Protein AF-0000000072408373 (afdb_homodimer)

Secondary structure (DSSP, 8-state):
-HHHHHHTT---HHHH-----HHHHHHHHHHHHHHHHHHHHS-HHHHHHHHHHHHHHHHHHHHHHHHHHHHHHHHHHHHHHHHHTSTTT-/-HHHHHHTT---HHHH-----HHHHHHHHHHHHHHHHHHHHS-HHHHHHHHHHHHHHHHHHHHHHHHHHHHHHHHHHHHHHHHHTSTTT-

Foldseek 3Di:
DVVVCVVVVVDDCLPPPDDPDPVRVVVVVVVVVVLVVCVPVPDPVVNVVVVVVVVVVVVVVSVVVVVVVVVVVVVVVVVVVVLCPDPVSD/DVVVCVVVVVDDCLPPPDDPDPVRVVVVVVVVVVLVVCVPVPDPVVNVVVVVVVVVVVVVVSVVVVVVVVVVVVVVVVVVVVLCPDPVSD

Organism: NCBI:txid2714355

Radius of gyration: 20.75 Å; Cα contacts (8 Å, |Δi|>4): 161; chains: 2; bounding box: 38×63×39 Å

Structure (mmCIF, N/CA/C/O backbone):
data_AF-0000000072408373-model_v1
#
loop_
_entity.id
_entity.type
_entity.pdbx_description
1 polymer 'Uncharacterized protein'
#
loop_
_atom_site.group_PDB
_atom_site.id
_atom_site.type_symbol
_atom_site.label_atom_id
_atom_site.label_alt_id
_atom_site.label_comp_id
_atom_site.label_asym_id
_atom_site.label_entity_id
_atom_site.label_seq_id
_atom_site.pdbx_PDB_ins_code
_atom_site.Cartn_x
_atom_site.Cartn_y
_atom_site.Cartn_z
_atom_site.occupancy
_atom_site.B_iso_or_equiv
_atom_site.auth_seq_id
_atom_site.auth_comp_id
_atom_site.auth_asym_id
_atom_site.auth_atom_id
_atom_site.pdbx_PDB_model_num
ATOM 1 N N . MET A 1 1 ? 13.898 18.828 13.883 1 89.56 1 MET A N 1
ATOM 2 C CA . MET A 1 1 ? 12.773 19.438 13.172 1 89.56 1 MET A CA 1
ATOM 3 C C . MET A 1 1 ? 12.43 18.641 11.914 1 89.56 1 MET A C 1
ATOM 5 O O . MET A 1 1 ? 13.32 18.078 11.273 1 89.56 1 MET A O 1
ATOM 9 N N . ILE A 1 2 ? 11.234 18.484 11.625 1 92.69 2 ILE A N 1
ATOM 10 C CA . ILE A 1 2 ? 10.781 17.688 10.492 1 92.69 2 ILE A CA 1
ATOM 11 C C . ILE A 1 2 ? 11.336 18.266 9.195 1 92.69 2 ILE A C 1
ATOM 13 O O . ILE A 1 2 ? 11.703 17.531 8.281 1 92.69 2 ILE A O 1
ATOM 17 N N . LEU A 1 3 ? 11.422 19.594 9.141 1 93.25 3 LEU A N 1
ATOM 18 C CA . LEU A 1 3 ? 11.961 20.234 7.953 1 93.25 3 LEU A CA 1
ATOM 19 C C . LEU A 1 3 ? 13.438 19.891 7.773 1 93.25 3 LEU A C 1
ATOM 21 O O . LEU A 1 3 ? 13.883 19.609 6.656 1 93.25 3 LEU A O 1
ATOM 25 N N . GLU A 1 4 ? 14.109 19.922 8.805 1 95.69 4 GLU A N 1
ATOM 26 C CA . GLU A 1 4 ? 15.516 19.531 8.758 1 95.69 4 GLU A CA 1
ATOM 27 C C . GLU A 1 4 ? 15.672 18.062 8.359 1 95.69 4 GLU A C 1
ATOM 29 O O . GLU A 1 4 ? 16.562 17.734 7.574 1 95.69 4 GLU A O 1
ATOM 34 N N . ALA A 1 5 ? 14.883 17.219 8.945 1 95.81 5 ALA A N 1
ATOM 35 C CA . ALA A 1 5 ? 14.914 15.797 8.609 1 95.81 5 ALA A CA 1
ATOM 36 C C . ALA A 1 5 ? 14.602 15.578 7.133 1 95.81 5 ALA A C 1
ATOM 38 O O . ALA A 1 5 ? 15.227 14.742 6.477 1 95.81 5 ALA A O 1
ATOM 39 N N . ILE A 1 6 ? 13.695 16.312 6.586 1 94.06 6 ILE A N 1
ATOM 40 C CA . ILE A 1 6 ? 13.352 16.25 5.168 1 94.06 6 ILE A CA 1
ATOM 41 C C . ILE A 1 6 ? 14.547 16.719 4.332 1 94.06 6 ILE A C 1
ATOM 43 O O . ILE A 1 6 ? 14.938 16.047 3.373 1 94.06 6 ILE A O 1
ATOM 47 N N . PHE A 1 7 ? 15.086 17.828 4.785 1 94.81 7 PHE A N 1
ATOM 48 C CA . PHE A 1 7 ? 16.219 18.391 4.059 1 94.81 7 PHE A CA 1
ATOM 49 C C . PHE A 1 7 ? 17.391 17.422 4.027 1 94.81 7 PHE A C 1
ATOM 51 O O . PHE A 1 7 ? 18.047 17.281 3.004 1 94.81 7 PHE A O 1
ATOM 58 N N . ASN A 1 8 ? 17.578 16.719 5.059 1 96.81 8 ASN A N 1
ATOM 59 C CA . ASN A 1 8 ? 18.734 15.836 5.195 1 96.81 8 ASN A CA 1
ATOM 60 C C . ASN A 1 8 ? 18.453 14.445 4.641 1 96.81 8 ASN A C 1
ATOM 62 O O . ASN A 1 8 ? 19.297 13.555 4.711 1 96.81 8 ASN A O 1
ATOM 66 N N . GLY A 1 9 ? 17.359 14.164 4.176 1 94 9 GLY A N 1
ATOM 67 C CA . GLY A 1 9 ? 17 12.875 3.6 1 94 9 GLY A CA 1
ATOM 68 C C . GLY A 1 9 ? 16.781 11.805 4.645 1 94 9 GLY A C 1
ATOM 69 O O . GLY A 1 9 ? 16.953 10.609 4.371 1 94 9 GLY A O 1
ATOM 70 N N . GLU A 1 10 ? 16.406 12.234 5.883 1 95.25 10 GLU A N 1
ATOM 71 C CA . GLU A 1 10 ? 16.188 11.297 6.98 1 95.25 10 GLU A CA 1
ATOM 72 C C . GLU A 1 10 ? 14.797 10.695 6.938 1 95.25 10 GLU A C 1
ATOM 74 O O . GLU A 1 10 ? 14.516 9.703 7.621 1 95.25 10 GLU A O 1
ATOM 79 N N . ILE A 1 11 ? 13.922 11.25 6.172 1 94.62 11 ILE A N 1
ATOM 80 C CA . ILE A 1 11 ? 12.555 10.766 5.98 1 94.62 11 ILE A CA 1
ATOM 81 C C . ILE A 1 11 ? 12.445 10.078 4.621 1 94.62 11 ILE A C 1
ATOM 83 O O . ILE A 1 11 ? 12.453 10.742 3.582 1 94.62 11 ILE A O 1
ATOM 87 N N . TYR A 1 12 ? 12.414 8.773 4.602 1 94.56 12 TYR A N 1
ATOM 88 C CA . TYR A 1 12 ? 12.344 7.953 3.396 1 94.56 12 TYR A CA 1
ATOM 89 C C . TYR A 1 12 ? 11.328 6.832 3.561 1 94.56 12 TYR A C 1
ATOM 91 O O . TYR A 1 12 ? 11.695 5.66 3.67 1 94.56 12 TYR A O 1
ATOM 99 N N . PRO A 1 13 ? 10.07 7.16 3.482 1 95.31 13 PRO A N 1
ATOM 100 C CA . PRO A 1 13 ? 9.008 6.215 3.828 1 95.31 13 PRO A CA 1
ATOM 101 C C . PRO A 1 13 ? 8.969 5.004 2.898 1 95.31 13 PRO A C 1
ATOM 103 O O . PRO A 1 13 ? 8.633 3.898 3.334 1 95.31 13 PRO A O 1
ATOM 106 N N . ALA A 1 14 ? 9.359 5.152 1.669 1 92.94 14 ALA A N 1
ATOM 107 C CA . ALA A 1 14 ? 9.297 4.055 0.707 1 92.94 14 ALA A CA 1
ATOM 108 C C . ALA A 1 14 ? 10.156 2.881 1.16 1 92.94 14 ALA A C 1
ATOM 110 O O . ALA A 1 14 ? 9.867 1.728 0.838 1 92.94 14 ALA A O 1
ATOM 111 N N . GLU A 1 15 ? 11.172 3.176 1.971 1 91.81 15 GLU A N 1
ATOM 112 C CA . GLU A 1 15 ? 12.102 2.135 2.393 1 91.81 15 GLU A CA 1
ATOM 113 C C . GLU A 1 15 ? 11.961 1.839 3.883 1 91.81 15 GLU A C 1
ATOM 115 O O . GLU A 1 15 ? 12.297 0.743 4.34 1 91.81 15 GLU A O 1
ATOM 120 N N . THR A 1 16 ? 11.398 2.795 4.586 1 94.12 16 THR A N 1
ATOM 121 C CA . THR A 1 16 ? 11.539 2.676 6.031 1 94.12 16 THR A CA 1
ATOM 122 C C . THR A 1 16 ? 10.195 2.336 6.68 1 94.12 16 THR A C 1
ATOM 124 O O . THR A 1 16 ? 10.156 1.868 7.82 1 94.12 16 THR A O 1
ATOM 127 N N . VAL A 1 17 ? 9.125 2.59 6.055 1 96.12 17 VAL A N 1
ATOM 128 C CA . VAL A 1 17 ? 7.812 2.305 6.625 1 96.12 17 VAL A CA 1
ATOM 129 C C . VAL A 1 17 ? 7.414 0.864 6.312 1 96.12 17 VAL A C 1
ATOM 131 O O . VAL A 1 17 ? 7.133 0.528 5.16 1 96.12 17 VAL A O 1
ATOM 134 N N . VAL A 1 18 ? 7.469 0.102 7.32 1 93.81 18 VAL A N 1
ATOM 135 C CA . VAL A 1 18 ? 7.102 -1.308 7.242 1 93.81 18 VAL A CA 1
ATOM 136 C C . VAL A 1 18 ? 6.156 -1.663 8.383 1 93.81 18 VAL A C 1
ATOM 138 O O . VAL A 1 18 ? 6.41 -1.32 9.539 1 93.81 18 VAL A O 1
ATOM 141 N N . PRO A 1 19 ? 5.043 -2.342 7.949 1 95.94 19 PRO A N 1
ATOM 142 C CA . PRO A 1 19 ? 4.176 -2.787 9.039 1 95.94 19 PRO A CA 1
ATOM 143 C C . PRO A 1 19 ? 4.895 -3.695 10.039 1 95.94 19 PRO A C 1
ATOM 145 O O . PRO A 1 19 ? 5.715 -4.527 9.641 1 95.94 19 PRO A O 1
ATOM 148 N N . LYS A 1 20 ? 4.637 -3.539 11.344 1 94.44 20 LYS A N 1
ATOM 149 C CA . LYS A 1 20 ? 5.305 -4.312 12.383 1 94.44 20 LYS A CA 1
ATOM 150 C C . LYS A 1 20 ? 4.391 -5.406 12.93 1 94.44 20 LYS A C 1
ATOM 152 O O . LYS A 1 20 ? 4.789 -6.172 13.812 1 94.44 20 LYS A O 1
ATOM 157 N N . SER A 1 21 ? 3.365 -5.629 12.359 1 94.44 21 SER A N 1
ATOM 158 C CA . SER A 1 21 ? 2.393 -6.578 12.891 1 94.44 21 SER A CA 1
ATOM 159 C C . SER A 1 21 ? 2.801 -8.016 12.594 1 94.44 21 SER A C 1
ATOM 161 O O . SER A 1 21 ? 3.447 -8.281 11.578 1 94.44 21 SER A O 1
ATOM 163 N N . GLU A 1 22 ? 2.369 -8.938 13.445 1 95.81 22 GLU A N 1
ATOM 164 C CA . GLU A 1 22 ? 2.568 -10.367 13.242 1 95.81 22 GLU A CA 1
ATOM 165 C C . GLU A 1 22 ? 1.854 -10.852 11.984 1 95.81 22 GLU A C 1
ATOM 167 O O . GLU A 1 22 ? 2.383 -11.695 11.25 1 95.81 22 GLU A O 1
ATOM 172 N N . LYS A 1 23 ? 0.71 -10.297 11.789 1 96 23 LYS A N 1
ATOM 173 C CA . LYS A 1 23 ? -0.068 -10.672 10.617 1 96 23 LYS A CA 1
ATOM 174 C C . LYS A 1 23 ? 0.691 -10.359 9.328 1 96 23 LYS A C 1
ATOM 176 O O . LYS A 1 23 ? 0.654 -11.141 8.375 1 96 23 LYS A O 1
ATOM 181 N N . PHE A 1 24 ? 1.395 -9.289 9.336 1 96.81 24 PHE A N 1
ATOM 182 C CA . PHE A 1 24 ? 2.184 -8.898 8.172 1 96.81 24 PHE A CA 1
ATOM 183 C C . PHE A 1 24 ? 3.332 -9.875 7.949 1 96.81 24 PHE A C 1
ATOM 185 O O . PHE A 1 24 ? 3.57 -10.312 6.82 1 96.81 24 PHE A O 1
ATOM 192 N N . ARG A 1 25 ? 3.969 -10.234 8.992 1 96.06 25 ARG A N 1
ATOM 193 C CA . ARG A 1 25 ? 5.074 -11.188 8.922 1 96.06 25 ARG A CA 1
ATOM 194 C C . ARG A 1 25 ? 4.59 -12.555 8.453 1 96.06 25 ARG A C 1
ATOM 196 O O . ARG A 1 25 ? 5.23 -13.188 7.609 1 96.06 25 ARG A O 1
ATOM 203 N N . GLU A 1 26 ? 3.465 -12.891 8.969 1 97.38 26 GLU A N 1
ATOM 204 C CA . GLU A 1 26 ? 2.895 -14.18 8.609 1 97.38 26 GLU A CA 1
ATOM 205 C C . GLU A 1 26 ? 2.506 -14.219 7.133 1 97.38 26 GLU A C 1
ATOM 207 O O . GLU A 1 26 ? 2.742 -15.219 6.449 1 97.38 26 GLU A O 1
ATOM 212 N N . ALA A 1 27 ? 1.929 -13.203 6.688 1 96.62 27 ALA A N 1
ATOM 213 C CA . ALA A 1 27 ? 1.561 -13.125 5.277 1 96.62 27 ALA A CA 1
ATOM 214 C C . ALA A 1 27 ? 2.795 -13.188 4.383 1 96.62 27 ALA A C 1
ATOM 216 O O . ALA A 1 27 ? 2.799 -13.891 3.367 1 96.62 27 ALA A O 1
ATOM 217 N N . GLY A 1 28 ? 3.826 -12.492 4.758 1 96.19 28 GLY A N 1
ATOM 218 C CA . GLY A 1 28 ? 5.078 -12.531 4.016 1 96.19 28 GLY A CA 1
ATOM 219 C C . GLY A 1 28 ? 5.688 -13.914 3.943 1 96.19 28 GLY A C 1
ATOM 220 O O . GLY A 1 28 ? 6.148 -14.344 2.883 1 96.19 28 GLY A O 1
ATOM 221 N N . GLN A 1 29 ? 5.648 -14.523 5.066 1 97.19 29 GLN A N 1
ATOM 222 C CA . GLN A 1 29 ? 6.176 -15.883 5.113 1 97.19 29 GLN A CA 1
ATOM 223 C C . GLN A 1 29 ? 5.352 -16.828 4.246 1 97.19 29 GLN A C 1
ATOM 225 O O . GLN A 1 29 ? 5.902 -17.672 3.537 1 97.19 29 GLN A O 1
ATOM 230 N N . ALA A 1 30 ? 4.055 -16.719 4.34 1 97.56 30 ALA A N 1
ATOM 231 C CA . ALA A 1 30 ? 3.168 -17.531 3.52 1 97.56 30 ALA A CA 1
ATOM 232 C C . ALA A 1 30 ? 3.438 -17.328 2.033 1 97.56 30 ALA A C 1
ATOM 234 O O . ALA A 1 30 ? 3.479 -18.281 1.26 1 97.56 30 ALA A O 1
ATOM 235 N N . ILE A 1 31 ? 3.615 -16.109 1.572 1 97.5 31 ILE A N 1
ATOM 236 C CA . ILE A 1 31 ? 3.93 -15.781 0.187 1 97.5 31 ILE A CA 1
ATOM 237 C C . ILE A 1 31 ? 5.227 -16.469 -0.23 1 97.5 31 ILE A C 1
ATOM 239 O O . ILE A 1 31 ? 5.281 -17.125 -1.275 1 97.5 31 ILE A O 1
ATOM 243 N N . ALA A 1 32 ? 6.227 -16.344 0.628 1 96.81 32 ALA A N 1
ATOM 244 C CA . ALA A 1 32 ? 7.527 -16.953 0.335 1 96.81 32 ALA A CA 1
ATOM 245 C C . ALA A 1 32 ? 7.406 -18.469 0.193 1 96.81 32 ALA A C 1
ATOM 247 O O . ALA A 1 32 ? 7.977 -19.062 -0.729 1 96.81 32 ALA A O 1
ATOM 248 N N . ASP A 1 33 ? 6.68 -19.094 1.111 1 97.94 33 ASP A N 1
ATOM 249 C CA . ASP A 1 33 ? 6.5 -20.547 1.09 1 97.94 33 ASP A CA 1
ATOM 250 C C . ASP A 1 33 ? 5.793 -20.984 -0.188 1 97.94 33 ASP A C 1
ATOM 252 O O . ASP A 1 33 ? 6.195 -21.969 -0.816 1 97.94 33 ASP A O 1
ATOM 256 N N . ILE A 1 34 ? 4.773 -20.328 -0.592 1 97.81 34 ILE A N 1
ATOM 257 C CA . ILE A 1 34 ? 4.008 -20.688 -1.784 1 97.81 34 ILE A CA 1
ATOM 258 C C . ILE A 1 34 ? 4.871 -20.484 -3.027 1 97.81 34 ILE A C 1
ATOM 260 O O . ILE A 1 34 ? 4.867 -21.312 -3.938 1 97.81 34 ILE A O 1
ATOM 264 N N . MET A 1 35 ? 5.645 -19.422 -3.105 1 97.38 35 MET A N 1
ATOM 265 C CA . MET A 1 35 ? 6.547 -19.172 -4.227 1 97.38 35 MET A CA 1
ATOM 266 C C . MET A 1 35 ? 7.598 -20.266 -4.332 1 97.38 35 MET A C 1
ATOM 268 O O . MET A 1 35 ? 7.91 -20.734 -5.43 1 97.38 35 MET A O 1
ATOM 272 N N . ARG A 1 36 ? 8.102 -20.656 -3.18 1 97.5 36 ARG A N 1
ATOM 273 C CA . ARG A 1 36 ? 9.078 -21.734 -3.164 1 97.5 36 ARG A CA 1
ATOM 274 C C . ARG A 1 36 ? 8.469 -23.031 -3.686 1 97.5 36 ARG A C 1
ATOM 276 O O . ARG A 1 36 ? 9.109 -23.766 -4.441 1 97.5 36 ARG A O 1
ATOM 283 N N . TYR A 1 37 ? 7.297 -23.344 -3.262 1 98.19 37 TYR A N 1
ATOM 284 C CA . TYR A 1 37 ? 6.578 -24.516 -3.754 1 98.19 37 TYR A CA 1
ATOM 285 C C . TYR A 1 37 ? 6.477 -24.484 -5.273 1 98.19 37 TYR A C 1
ATOM 287 O O . TYR A 1 37 ? 6.789 -25.484 -5.938 1 98.19 37 TYR A O 1
ATOM 295 N N . PHE A 1 38 ? 6.105 -23.344 -5.832 1 97.88 38 PHE A N 1
ATOM 296 C CA . PHE A 1 38 ? 5.863 -23.266 -7.266 1 97.88 38 PHE A CA 1
ATOM 297 C C . PHE A 1 38 ? 7.18 -23.25 -8.039 1 97.88 38 PHE A C 1
ATOM 299 O O . PHE A 1 38 ? 7.238 -23.688 -9.18 1 97.88 38 PHE A O 1
ATOM 306 N N . GLU A 1 39 ? 8.18 -22.719 -7.453 1 97.62 39 GLU A N 1
ATOM 307 C CA . GLU A 1 39 ? 9.5 -22.781 -8.07 1 97.62 39 GLU A CA 1
ATOM 308 C C . GLU A 1 39 ? 9.922 -24.234 -8.32 1 97.62 39 GLU A C 1
ATOM 310 O O . GLU A 1 39 ? 10.57 -24.531 -9.328 1 97.62 39 GLU A O 1
ATOM 315 N N . GLN A 1 40 ? 9.461 -25.156 -7.473 1 97.69 40 GLN A N 1
ATOM 316 C CA . GLN A 1 40 ? 9.867 -26.562 -7.543 1 97.69 40 GLN A CA 1
ATOM 317 C C . GLN A 1 40 ? 8.898 -27.359 -8.406 1 97.69 40 GLN A C 1
ATOM 319 O O . GLN A 1 40 ? 9.25 -28.422 -8.914 1 97.69 40 GLN A O 1
ATOM 324 N N . THR A 1 41 ? 7.715 -26.938 -8.602 1 97 41 THR A N 1
ATOM 325 C CA . THR A 1 41 ? 6.691 -27.812 -9.156 1 97 41 THR A CA 1
ATOM 326 C C . THR A 1 41 ? 6.285 -27.359 -10.555 1 97 41 THR A C 1
ATOM 328 O O . THR A 1 41 ? 5.805 -28.156 -11.367 1 97 41 THR A O 1
ATOM 331 N N . LEU A 1 42 ? 6.488 -26.094 -10.898 1 97.38 42 LEU A N 1
ATOM 332 C CA . LEU A 1 42 ? 6.109 -25.578 -12.203 1 97.38 42 LEU A CA 1
ATOM 333 C C . LEU A 1 42 ? 7.258 -25.703 -13.195 1 97.38 42 LEU A C 1
ATOM 335 O O . LEU A 1 42 ? 8.422 -25.812 -12.797 1 97.38 42 LEU A O 1
ATOM 339 N N . SER A 1 43 ? 6.871 -25.781 -14.414 1 97.12 43 SER A N 1
ATOM 340 C CA . SER A 1 43 ? 7.898 -25.672 -15.438 1 97.12 43 SER A CA 1
ATOM 341 C C . SER A 1 43 ? 8.625 -24.328 -15.359 1 97.12 43 SER A C 1
ATOM 343 O O . SER A 1 43 ? 8.117 -23.375 -14.742 1 97.12 43 SER A O 1
ATOM 345 N N . LYS A 1 44 ? 9.773 -24.188 -16 1 97.44 44 LYS A N 1
ATOM 346 C CA . LYS A 1 44 ? 10.531 -22.938 -16.031 1 97.44 44 LYS A CA 1
ATOM 347 C C . LYS A 1 44 ? 9.719 -21.812 -16.656 1 97.44 44 LYS A C 1
ATOM 349 O O . LYS A 1 44 ? 9.75 -20.688 -16.188 1 97.44 44 LYS A O 1
ATOM 354 N N . GLU A 1 45 ? 9 -22.141 -17.703 1 97.31 45 GLU A N 1
ATOM 355 C CA . GLU A 1 45 ? 8.188 -21.156 -18.406 1 97.31 45 GLU A CA 1
ATOM 356 C C . GLU A 1 45 ? 7.047 -20.656 -17.516 1 97.31 45 GLU A C 1
ATOM 358 O O . GLU A 1 45 ? 6.812 -19.453 -17.422 1 97.31 45 GLU A O 1
ATOM 363 N N . ASP A 1 46 ? 6.359 -21.578 -16.859 1 97.5 46 ASP A N 1
ATOM 364 C CA . ASP A 1 46 ? 5.234 -21.203 -16 1 97.5 46 ASP A CA 1
ATOM 365 C C . ASP A 1 46 ? 5.707 -20.453 -14.766 1 97.5 46 ASP A C 1
ATOM 367 O O . ASP A 1 46 ? 5.043 -19.531 -14.305 1 97.5 46 ASP A O 1
ATOM 371 N N . TYR A 1 47 ? 6.828 -20.828 -14.289 1 97.75 47 TYR A N 1
ATOM 372 C CA . TYR A 1 47 ? 7.344 -20.109 -13.125 1 97.75 47 TYR A CA 1
ATOM 373 C C . TYR A 1 47 ? 7.746 -18.688 -13.5 1 97.75 47 TYR A C 1
ATOM 375 O O . TYR A 1 47 ? 7.582 -17.766 -12.711 1 97.75 47 TYR A O 1
ATOM 383 N N . ALA A 1 48 ? 8.273 -18.516 -14.641 1 97.81 48 ALA A N 1
ATOM 384 C CA . ALA A 1 48 ? 8.602 -17.172 -15.102 1 97.81 48 ALA A CA 1
ATOM 385 C C . ALA A 1 48 ? 7.352 -16.281 -15.141 1 97.81 48 ALA A C 1
ATOM 387 O O . ALA A 1 48 ? 7.41 -15.102 -14.82 1 97.81 48 ALA A O 1
ATOM 388 N N . LYS A 1 49 ? 6.215 -16.812 -15.57 1 97.81 49 LYS A N 1
ATOM 389 C CA . LYS A 1 49 ? 4.953 -16.078 -15.547 1 97.81 49 LYS A CA 1
ATOM 390 C C . LYS A 1 49 ? 4.547 -15.734 -14.117 1 97.81 49 LYS A C 1
ATOM 392 O O . LYS A 1 49 ? 4.066 -14.625 -13.859 1 97.81 49 LYS A O 1
ATOM 397 N N . LEU A 1 50 ? 4.789 -16.672 -13.242 1 97.94 50 LEU A N 1
ATOM 398 C CA . LEU A 1 50 ? 4.477 -16.422 -11.836 1 97.94 50 LEU A CA 1
ATOM 399 C C . LEU A 1 50 ? 5.371 -15.32 -11.273 1 97.94 50 LEU A C 1
ATOM 401 O O . LEU A 1 50 ? 4.906 -14.477 -10.5 1 97.94 50 LEU A O 1
ATOM 405 N N . ASP A 1 51 ? 6.598 -15.414 -11.609 1 96.69 51 ASP A N 1
ATOM 406 C CA . ASP A 1 51 ? 7.527 -14.367 -11.195 1 96.69 51 ASP A CA 1
ATOM 407 C C . ASP A 1 51 ? 7.082 -13 -11.711 1 96.69 51 ASP A C 1
ATOM 409 O O . ASP A 1 51 ? 7.168 -12 -10.984 1 96.69 51 ASP A O 1
ATOM 413 N N . LYS A 1 52 ? 6.613 -12.93 -12.875 1 97.44 52 LYS A N 1
ATOM 414 C CA . LYS A 1 52 ? 6.074 -11.703 -13.445 1 97.44 52 LYS A CA 1
ATOM 415 C C . LYS A 1 52 ? 4.828 -11.242 -12.695 1 97.44 52 LYS A C 1
ATOM 417 O O . LYS A 1 52 ? 4.613 -10.047 -12.5 1 97.44 52 LYS A O 1
ATOM 422 N N . LEU A 1 53 ? 3.99 -12.18 -12.289 1 97.56 53 LEU A N 1
ATOM 423 C CA . LEU A 1 53 ? 2.84 -11.875 -11.445 1 97.56 53 LEU A CA 1
ATOM 424 C C . LEU A 1 53 ? 3.275 -11.18 -10.156 1 97.56 53 LEU A C 1
ATOM 426 O O . LEU A 1 53 ? 2.721 -10.141 -9.789 1 97.56 53 LEU A O 1
ATOM 430 N N . ASN A 1 54 ? 4.25 -11.766 -9.562 1 95.75 54 ASN A N 1
ATOM 431 C CA . ASN A 1 54 ? 4.805 -11.188 -8.344 1 95.75 54 ASN A CA 1
ATOM 432 C C . ASN A 1 54 ? 5.332 -9.773 -8.578 1 95.75 54 ASN A C 1
ATOM 434 O O . ASN A 1 54 ? 5.105 -8.875 -7.766 1 95.75 54 ASN A O 1
ATOM 438 N N . ASP A 1 55 ? 6.035 -9.555 -9.664 1 96 55 ASP A N 1
ATOM 439 C CA . ASP A 1 55 ? 6.559 -8.242 -10.008 1 96 55 ASP A CA 1
ATOM 440 C C . ASP A 1 55 ? 5.426 -7.227 -10.188 1 96 55 ASP A C 1
ATOM 442 O O . ASP A 1 55 ? 5.527 -6.09 -9.711 1 96 55 ASP A O 1
ATOM 446 N N . ASN A 1 56 ? 4.375 -7.562 -10.852 1 96.69 56 ASN A N 1
ATOM 447 C CA . ASN A 1 56 ? 3.232 -6.676 -11.055 1 96.69 56 ASN A CA 1
ATOM 448 C C . ASN A 1 56 ? 2.543 -6.336 -9.734 1 96.69 56 ASN A C 1
ATOM 450 O O . ASN A 1 56 ? 2.119 -5.199 -9.531 1 96.69 56 ASN A O 1
ATOM 454 N N . PHE A 1 57 ? 2.467 -7.336 -8.836 1 95.12 57 PHE A N 1
ATOM 455 C CA . PHE A 1 57 ? 1.922 -7.066 -7.512 1 95.12 57 PHE A CA 1
ATOM 456 C C . PHE A 1 57 ? 2.773 -6.043 -6.773 1 95.12 57 PHE A C 1
ATOM 458 O O . PHE A 1 57 ? 2.24 -5.125 -6.145 1 95.12 57 PHE A O 1
ATOM 465 N N . ALA A 1 58 ? 4.074 -6.203 -6.805 1 93.25 58 ALA A N 1
ATOM 466 C CA . ALA A 1 58 ? 4.984 -5.273 -6.145 1 93.25 58 ALA A CA 1
ATOM 467 C C . ALA A 1 58 ? 4.828 -3.861 -6.695 1 93.25 58 ALA A C 1
ATOM 469 O O . ALA A 1 58 ? 4.816 -2.889 -5.938 1 93.25 58 ALA A O 1
ATOM 470 N N . ASP A 1 59 ? 4.691 -3.717 -7.992 1 94.38 59 ASP A N 1
ATOM 471 C CA . ASP A 1 59 ? 4.477 -2.422 -8.625 1 94.38 59 ASP A CA 1
ATOM 472 C C . ASP A 1 59 ? 3.176 -1.782 -8.148 1 94.38 59 ASP A C 1
ATOM 474 O O . ASP A 1 59 ? 3.154 -0.603 -7.785 1 94.38 59 ASP A O 1
ATOM 478 N N . CYS A 1 60 ? 2.096 -2.537 -8.141 1 93.88 60 CYS A N 1
ATOM 479 C CA . CYS A 1 60 ? 0.806 -2.051 -7.668 1 93.88 60 CYS A CA 1
ATOM 480 C C . CYS A 1 60 ? 0.896 -1.602 -6.215 1 93.88 60 CYS A C 1
ATOM 482 O O . CYS A 1 60 ? 0.396 -0.533 -5.859 1 93.88 60 CYS A O 1
ATOM 484 N N . GLN A 1 61 ? 1.527 -2.439 -5.426 1 93.5 61 GLN A N 1
ATOM 485 C CA . GLN A 1 61 ? 1.692 -2.125 -4.008 1 93.5 61 GLN A CA 1
ATOM 486 C C . GLN A 1 61 ? 2.438 -0.807 -3.82 1 93.5 61 GLN A C 1
ATOM 488 O O . GLN A 1 61 ? 2.047 0.02 -2.994 1 93.5 61 GLN A O 1
ATOM 493 N N . THR A 1 62 ? 3.479 -0.621 -4.543 1 94.31 62 THR A N 1
ATOM 494 C CA . THR A 1 62 ? 4.273 0.599 -4.457 1 94.31 62 THR A CA 1
ATOM 495 C C . THR A 1 62 ? 3.426 1.821 -4.805 1 94.31 62 THR A C 1
ATOM 497 O O . THR A 1 62 ? 3.436 2.816 -4.078 1 94.31 62 THR A O 1
ATOM 500 N N . MET A 1 63 ? 2.646 1.756 -5.816 1 96 63 MET A N 1
ATOM 501 C CA . MET A 1 63 ? 1.812 2.873 -6.25 1 96 63 MET A CA 1
ATOM 502 C C . MET A 1 63 ? 0.703 3.148 -5.242 1 96 63 MET A C 1
ATOM 504 O O . MET A 1 63 ? 0.402 4.305 -4.941 1 96 63 MET A O 1
ATOM 508 N N . GLN A 1 64 ? 0.108 2.105 -4.727 1 96 64 GLN A N 1
ATOM 509 C CA . GLN A 1 64 ? -0.934 2.26 -3.719 1 96 64 GLN A CA 1
ATOM 510 C C . GLN A 1 64 ? -0.382 2.908 -2.453 1 96 64 GLN A C 1
ATOM 512 O O . GLN A 1 64 ? -0.993 3.828 -1.903 1 96 64 GLN A O 1
ATOM 517 N N . THR A 1 65 ? 0.767 2.457 -1.986 1 97 65 THR A N 1
ATOM 518 C CA . THR A 1 65 ? 1.366 2.998 -0.771 1 97 65 THR A CA 1
ATOM 519 C C . THR A 1 65 ? 1.731 4.469 -0.956 1 97 65 THR A C 1
ATOM 521 O O . THR A 1 65 ? 1.501 5.289 -0.065 1 97 65 THR A O 1
ATOM 524 N N . GLU A 1 66 ? 2.24 4.734 -2.105 1 96.94 66 GLU A N 1
ATOM 525 C CA . GLU A 1 66 ? 2.568 6.125 -2.398 1 96.94 66 GLU A CA 1
ATOM 526 C C . GLU A 1 66 ? 1.323 7.008 -2.361 1 96.94 66 GLU A C 1
ATOM 528 O O . GLU A 1 66 ? 1.338 8.086 -1.768 1 96.94 66 GLU A O 1
ATOM 533 N N . GLU A 1 67 ? 0.266 6.594 -3.016 1 97.75 67 GLU A N 1
ATOM 534 C CA . GLU A 1 67 ? -0.969 7.371 -3.072 1 97.75 67 GLU A CA 1
ATOM 535 C C . GLU A 1 67 ? -1.567 7.559 -1.682 1 97.75 67 GLU A C 1
ATOM 537 O O . GLU A 1 67 ? -2.051 8.641 -1.348 1 97.75 67 GLU A O 1
ATOM 542 N N . HIS A 1 68 ? -1.514 6.516 -0.909 1 97.75 68 HIS A N 1
ATOM 543 C CA . HIS A 1 68 ? -2.059 6.594 0.442 1 97.75 68 HIS A CA 1
ATOM 544 C C . HIS A 1 68 ? -1.196 7.484 1.332 1 97.75 68 HIS A C 1
ATOM 546 O O . HIS A 1 68 ? -1.716 8.195 2.191 1 97.75 68 HIS A O 1
ATOM 552 N N . PHE A 1 69 ? 0.127 7.477 1.167 1 98.38 69 PHE A N 1
ATOM 553 C CA . PHE A 1 69 ? 1.013 8.391 1.88 1 98.38 69 PHE A CA 1
ATOM 554 C C . PHE A 1 69 ? 0.663 9.844 1.566 1 98.38 69 PHE A C 1
ATOM 556 O O . PHE A 1 69 ? 0.503 10.656 2.477 1 98.38 69 PHE A O 1
ATOM 563 N N . LYS A 1 70 ? 0.5 10.164 0.303 1 97.75 70 LYS A N 1
ATOM 564 C CA . LYS A 1 70 ? 0.195 11.523 -0.127 1 97.75 70 LYS A CA 1
ATOM 565 C C . LYS A 1 70 ? -1.154 11.984 0.417 1 97.75 70 LYS A C 1
ATOM 567 O O . LYS A 1 70 ? -1.292 13.117 0.872 1 97.75 70 LYS A O 1
ATOM 572 N N . TYR A 1 71 ? -2.076 11.078 0.296 1 97.94 71 TYR A N 1
ATOM 573 C CA . TYR A 1 71 ? -3.406 11.391 0.805 1 97.94 71 TYR A CA 1
ATOM 574 C C . TYR A 1 71 ? -3.369 11.648 2.307 1 97.94 71 TYR A C 1
ATOM 576 O O . TYR A 1 71 ? -3.93 12.641 2.789 1 97.94 71 TYR A O 1
ATOM 584 N N . GLY A 1 72 ? -2.688 10.766 3.061 1 98 72 GLY A N 1
ATOM 585 C CA . GLY A 1 72 ? -2.529 10.961 4.496 1 98 72 GLY A CA 1
ATOM 586 C C . GLY A 1 72 ? -1.851 12.266 4.852 1 98 72 GLY A C 1
ATOM 587 O O . GLY A 1 72 ? -2.346 13.016 5.691 1 98 72 GLY A O 1
ATOM 588 N N . PHE A 1 73 ? -0.782 12.516 4.16 1 98.38 73 PHE A N 1
ATOM 589 C CA . PHE A 1 73 ? -0.041 13.75 4.391 1 98.38 73 PHE A CA 1
ATOM 590 C C . PHE A 1 73 ? -0.942 14.961 4.199 1 98.38 73 PHE A C 1
ATOM 592 O O . PHE A 1 73 ? -0.992 15.844 5.059 1 98.38 73 PHE A O 1
ATOM 599 N N . THR A 1 74 ? -1.705 14.984 3.086 1 97.88 74 THR A N 1
ATOM 600 C CA . THR A 1 74 ? -2.598 16.094 2.752 1 97.88 74 THR A CA 1
ATOM 601 C C . THR A 1 74 ? -3.688 16.25 3.809 1 97.88 74 THR A C 1
ATOM 603 O O . THR A 1 74 ? -3.994 17.359 4.234 1 97.88 74 THR A O 1
ATOM 606 N N . MET A 1 75 ? -4.191 15.148 4.281 1 97.31 75 MET A N 1
ATOM 607 C CA . MET A 1 75 ? -5.242 15.18 5.293 1 97.31 75 MET A CA 1
ATOM 608 C C . MET A 1 75 ? -4.711 15.727 6.613 1 97.31 75 MET A C 1
ATOM 610 O O . MET A 1 75 ? -5.398 16.484 7.301 1 97.31 75 MET A O 1
ATOM 614 N N . GLY A 1 76 ? -3.498 15.336 7.012 1 97.75 76 GLY A N 1
ATOM 615 C CA . GLY A 1 76 ? -2.883 15.883 8.211 1 97.75 76 GLY A CA 1
ATOM 616 C C . GLY A 1 76 ? -2.729 17.391 8.164 1 97.75 76 GLY A C 1
ATOM 617 O O . GLY A 1 76 ? -3.094 18.094 9.117 1 97.75 76 GLY A O 1
ATOM 618 N N . VAL A 1 77 ? -2.291 17.891 7.027 1 97.44 77 VAL A N 1
ATOM 619 C CA . VAL A 1 77 ? -2.102 19.312 6.828 1 97.44 77 VAL A CA 1
ATOM 620 C C . VAL A 1 77 ? -3.451 20.031 6.887 1 97.44 77 VAL A C 1
ATOM 622 O O . VAL A 1 77 ? -3.596 21.047 7.578 1 97.44 77 VAL A O 1
ATOM 625 N N . LEU A 1 78 ? -4.449 19.5 6.211 1 96.94 78 LEU A N 1
ATOM 626 C CA . LEU A 1 78 ? -5.766 20.125 6.141 1 96.94 78 LEU A CA 1
ATOM 627 C C . LEU A 1 78 ? -6.43 20.156 7.516 1 96.94 78 LEU A C 1
ATOM 629 O O . LEU A 1 78 ? -7.09 21.141 7.867 1 96.94 78 LEU A O 1
ATOM 633 N N . LEU A 1 79 ? -6.273 19.125 8.297 1 96.62 79 LEU A N 1
ATOM 634 C CA . LEU A 1 79 ? -6.824 19.078 9.648 1 96.62 79 LEU A CA 1
ATOM 635 C C . LEU A 1 79 ? -6.223 20.188 10.516 1 96.62 79 LEU A C 1
ATOM 637 O O . LEU A 1 79 ? -6.953 20.922 11.18 1 96.62 79 LEU A O 1
ATOM 641 N N . MET A 1 80 ? -4.945 20.344 10.438 1 95.94 80 MET A N 1
ATOM 642 C CA . MET A 1 80 ? -4.27 21.359 11.258 1 95.94 80 MET A CA 1
ATOM 643 C C . MET A 1 80 ? -4.652 22.766 10.805 1 95.94 80 MET A C 1
ATOM 645 O O . MET A 1 80 ? -4.828 23.656 11.633 1 95.94 80 MET A O 1
ATOM 649 N N . LYS A 1 81 ? -4.746 22.906 9.523 1 95.5 81 LYS A N 1
ATOM 650 C CA . LYS A 1 81 ? -5.191 24.188 9 1 95.5 81 LYS A CA 1
ATOM 651 C C . LYS A 1 81 ? -6.562 24.562 9.562 1 95.5 81 LYS A C 1
ATOM 653 O O . LYS A 1 81 ? -6.766 25.688 10.008 1 95.5 81 LYS A O 1
ATOM 658 N N . GLU A 1 82 ? -7.426 23.625 9.508 1 95.5 82 GLU A N 1
ATOM 659 C CA . GLU A 1 82 ? -8.766 23.875 10.016 1 95.5 82 GLU A CA 1
ATOM 660 C C . GLU A 1 82 ? -8.75 24.156 11.516 1 95.5 82 GLU A C 1
ATOM 662 O O . GLU A 1 82 ? -9.414 25.078 11.984 1 95.5 82 GLU A O 1
ATOM 667 N N . ILE A 1 83 ? -7.961 23.391 12.297 1 93.5 83 ILE A N 1
ATOM 668 C CA . ILE A 1 83 ? -7.867 23.547 13.742 1 93.5 83 ILE A CA 1
ATOM 669 C C . ILE A 1 83 ? 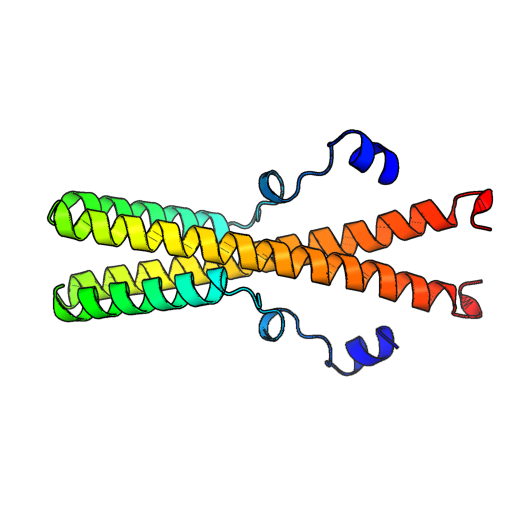-7.324 24.938 14.078 1 93.5 83 ILE A C 1
ATOM 671 O O . ILE A 1 83 ? -7.848 25.609 14.961 1 93.5 83 ILE A O 1
ATOM 675 N N . TYR A 1 84 ? -6.371 25.328 13.344 1 91.69 84 TYR A N 1
ATOM 676 C CA . TYR A 1 84 ? -5.738 26.625 13.625 1 91.69 84 TYR A CA 1
ATOM 677 C C . TYR A 1 84 ? -6.664 27.766 13.25 1 91.69 84 TYR A C 1
ATOM 679 O O . TYR A 1 84 ? -6.48 28.891 13.727 1 91.69 84 TYR A O 1
ATOM 687 N N . GLU A 1 85 ? -7.566 27.516 12.469 1 91.12 85 GLU A N 1
ATOM 688 C CA . GLU A 1 85 ? -8.516 28.547 12.078 1 91.12 85 GLU A CA 1
ATOM 689 C C . GLU A 1 85 ? -9.68 28.641 13.055 1 91.12 85 GLU A C 1
ATOM 691 O O . GLU A 1 85 ? -10.477 29.578 13 1 91.12 85 GLU A O 1
ATOM 696 N N . LEU A 1 86 ? -9.711 27.672 13.977 1 89.75 86 LEU A N 1
ATOM 697 C CA . LEU A 1 86 ? -10.773 27.703 14.969 1 89.75 86 LEU A CA 1
ATOM 698 C C . LEU A 1 86 ? -10.5 28.766 16.031 1 89.75 86 LEU A C 1
ATOM 700 O O . LEU A 1 86 ? -9.359 28.906 16.484 1 89.75 86 LEU A O 1
ATOM 704 N N . PRO A 1 87 ? -11.555 29.594 16.406 1 88.25 87 PRO A N 1
ATOM 705 C CA . PRO A 1 87 ? -11.383 30.688 17.359 1 88.25 87 PRO A CA 1
ATOM 706 C C . PRO A 1 87 ? -10.828 30.234 18.703 1 88.25 87 PRO A C 1
ATOM 708 O O . PRO A 1 87 ? -10.031 30.938 19.328 1 88.25 87 PRO A O 1
ATOM 711 N N . ASP A 1 88 ? -11.234 28.984 19.172 1 84.38 88 ASP A N 1
ATOM 712 C CA . ASP A 1 88 ? -10.836 28.484 20.484 1 84.38 88 ASP A CA 1
ATOM 713 C C . ASP A 1 88 ? -9.398 27.984 20.453 1 84.38 88 ASP A C 1
ATOM 715 O O . ASP A 1 88 ? -8.812 27.703 21.516 1 84.38 88 ASP A O 1
ATOM 719 N N . PHE A 1 89 ? -8.906 27.672 19.344 1 74.19 89 PHE A N 1
ATOM 720 C CA . PHE A 1 89 ? -7.539 27.172 19.203 1 74.19 89 PHE A CA 1
ATOM 721 C C . PHE A 1 89 ? -6.559 28.344 19.062 1 74.19 89 PHE A C 1
ATOM 723 O O . PHE A 1 89 ? -5.371 28.188 19.375 1 74.19 89 PHE A O 1
ATOM 730 N N . LYS A 1 90 ? -6.98 29.516 18.906 1 60.97 90 LYS A N 1
ATOM 731 C CA . LYS A 1 90 ? -6.16 30.719 18.969 1 60.97 90 LYS A CA 1
ATOM 732 C C . LYS A 1 90 ? -5.906 31.141 20.406 1 60.97 90 LYS A C 1
ATOM 734 O O . LYS A 1 90 ? -6.754 30.938 21.281 1 60.97 90 LYS A O 1
ATOM 739 N N . MET B 1 1 ? -15.594 21.266 5.746 1 89.31 1 MET B N 1
ATOM 740 C CA . MET B 1 1 ? -14.516 21.172 6.723 1 89.31 1 MET B CA 1
ATOM 741 C C . MET B 1 1 ? -14.055 19.719 6.879 1 89.31 1 MET B C 1
ATOM 743 O O . MET B 1 1 ? -14.859 18.797 6.777 1 89.31 1 MET B O 1
ATOM 747 N N . ILE B 1 2 ? -12.828 19.5 6.992 1 92.56 2 ILE B N 1
ATOM 748 C CA . ILE B 1 2 ? -12.266 18.156 7.066 1 92.56 2 ILE B CA 1
ATOM 749 C C . ILE B 1 2 ? -12.805 17.438 8.297 1 92.56 2 ILE B C 1
ATOM 751 O O . ILE B 1 2 ? -13.078 16.234 8.258 1 92.56 2 ILE B O 1
ATOM 755 N N . LEU B 1 3 ? -13.016 18.203 9.359 1 93.19 3 LEU B N 1
ATOM 756 C CA . LEU B 1 3 ? -13.555 17.609 10.578 1 93.19 3 LEU B CA 1
ATOM 757 C C . LEU B 1 3 ? -14.984 17.125 10.359 1 93.19 3 LEU B C 1
ATOM 759 O O . LEU B 1 3 ? -15.359 16.031 10.805 1 93.19 3 LEU B O 1
ATOM 763 N N . GLU B 1 4 ? -15.695 17.906 9.742 1 95.69 4 GLU B N 1
ATOM 764 C CA . GLU B 1 4 ? -17.062 17.516 9.406 1 95.69 4 GLU B CA 1
ATOM 765 C C . GLU B 1 4 ? -17.078 16.297 8.492 1 95.69 4 GLU B C 1
ATOM 767 O O . GLU B 1 4 ? -17.906 15.391 8.672 1 95.69 4 GLU B O 1
ATOM 772 N N . ALA B 1 5 ? -16.25 16.297 7.477 1 95.81 5 ALA B N 1
ATOM 773 C CA . ALA B 1 5 ? -16.156 15.172 6.559 1 95.81 5 ALA B CA 1
ATOM 774 C C . ALA B 1 5 ? -15.758 13.898 7.293 1 95.81 5 ALA B C 1
ATOM 776 O O . ALA B 1 5 ? -16.281 12.82 7.008 1 95.81 5 ALA B O 1
ATOM 777 N N . ILE B 1 6 ? -14.891 14 8.25 1 94.06 6 ILE B N 1
ATOM 778 C CA . ILE B 1 6 ? -14.484 12.867 9.078 1 94.06 6 ILE B CA 1
ATOM 779 C C . ILE B 1 6 ? -15.672 12.391 9.914 1 94.06 6 ILE B C 1
ATOM 781 O O . ILE B 1 6 ? -15.969 11.195 9.961 1 94.06 6 ILE B O 1
ATOM 785 N N . PHE B 1 7 ? -16.312 13.383 10.477 1 94.69 7 PHE B N 1
ATOM 786 C CA . PHE B 1 7 ? -17.453 13.062 11.336 1 94.69 7 PHE B CA 1
ATOM 787 C C . PHE B 1 7 ? -18.547 12.352 10.547 1 94.69 7 PHE B C 1
ATOM 789 O O . PHE B 1 7 ? -19.156 11.398 11.039 1 94.69 7 PHE B O 1
ATOM 796 N N . ASN B 1 8 ? -18.719 12.719 9.367 1 96.88 8 ASN B N 1
ATOM 797 C CA . ASN B 1 8 ? -19.812 12.195 8.547 1 96.88 8 ASN B CA 1
ATOM 798 C C . ASN B 1 8 ? -19.375 10.938 7.793 1 96.88 8 ASN B C 1
ATOM 800 O O . ASN B 1 8 ? -20.156 10.375 7.016 1 96.88 8 ASN B O 1
ATOM 804 N N . GLY B 1 9 ? -18.25 10.492 7.902 1 93.94 9 GLY B N 1
ATOM 805 C CA . GLY B 1 9 ? -17.781 9.281 7.25 1 93.94 9 GLY B CA 1
ATOM 806 C C . GLY B 1 9 ? -17.5 9.477 5.77 1 93.94 9 GLY B C 1
ATOM 807 O O . GLY B 1 9 ? -17.578 8.516 4.992 1 93.94 9 GLY B O 1
ATOM 808 N N . GLU B 1 10 ? -17.219 10.742 5.371 1 95.25 10 GLU B N 1
ATOM 809 C CA . GLU B 1 10 ? -16.984 11.055 3.965 1 95.25 10 GLU B CA 1
ATOM 810 C C . GLU B 1 10 ? -15.547 10.766 3.566 1 95.25 10 GLU B C 1
ATOM 812 O O . GLU B 1 10 ? -15.219 10.719 2.377 1 95.25 10 GLU B O 1
ATOM 817 N N . ILE B 1 11 ? -14.672 10.57 4.512 1 94.69 11 ILE B N 1
ATOM 818 C CA . ILE B 1 11 ? -13.273 10.234 4.293 1 94.69 11 ILE B CA 1
ATOM 819 C C . ILE B 1 11 ? -13.047 8.758 4.582 1 94.69 11 ILE B C 1
ATOM 821 O O . ILE B 1 11 ? -13.062 8.328 5.738 1 94.69 11 ILE B O 1
ATOM 825 N N . TYR B 1 12 ? -12.914 7.957 3.545 1 94.56 12 TYR B N 1
ATOM 826 C CA . TYR B 1 12 ? -12.719 6.512 3.627 1 94.56 12 TYR B CA 1
ATOM 827 C C . TYR B 1 12 ? -11.617 6.051 2.684 1 94.56 12 TYR B C 1
ATOM 829 O O . TYR B 1 12 ? -11.891 5.41 1.665 1 94.56 12 TYR B O 1
ATOM 837 N N . PRO B 1 13 ? -10.391 6.297 3.045 1 95.25 13 PRO B N 1
ATOM 838 C CA . PRO B 1 13 ? -9.258 6.09 2.137 1 95.25 13 PRO B CA 1
ATOM 839 C C . PRO B 1 13 ? -9.078 4.625 1.742 1 95.25 13 PRO B C 1
ATOM 841 O O . PRO B 1 13 ? -8.68 4.332 0.614 1 95.25 13 PRO B O 1
ATOM 844 N N . ALA B 1 14 ? -9.438 3.705 2.596 1 92.88 14 ALA B N 1
ATOM 845 C CA . ALA B 1 14 ? -9.242 2.283 2.316 1 92.88 14 ALA B CA 1
ATOM 846 C C . ALA B 1 14 ? -10.023 1.856 1.077 1 92.88 14 ALA B C 1
ATOM 848 O O . ALA B 1 14 ? -9.617 0.931 0.37 1 92.88 14 ALA B O 1
ATOM 849 N N . GLU B 1 15 ? -11.078 2.588 0.783 1 91.75 15 GLU B N 1
ATOM 850 C CA . GLU B 1 15 ? -11.938 2.215 -0.334 1 91.75 15 GLU B CA 1
ATOM 851 C C . GLU B 1 15 ? -11.836 3.223 -1.474 1 91.75 15 GLU B C 1
ATOM 853 O O . GLU B 1 15 ? -12.086 2.887 -2.633 1 91.75 15 GLU B O 1
ATOM 858 N N . THR B 1 16 ? -11.398 4.406 -1.131 1 94.12 16 THR B N 1
ATOM 859 C CA . THR B 1 16 ? -11.586 5.465 -2.115 1 94.12 16 THR B CA 1
ATOM 860 C C . THR B 1 16 ? -10.25 5.887 -2.725 1 94.12 16 THR B C 1
ATOM 862 O O . THR B 1 16 ? -10.219 6.5 -3.791 1 94.12 16 THR B O 1
ATOM 865 N N . VAL B 1 17 ? -9.18 5.625 -2.092 1 96.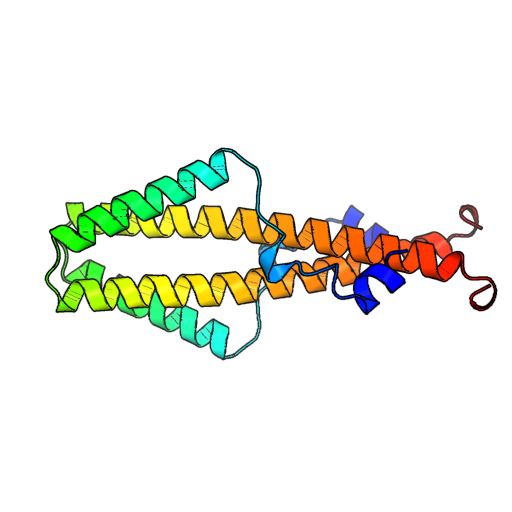12 17 VAL B N 1
ATOM 866 C CA . VAL B 1 17 ? -7.871 6.02 -2.609 1 96.12 17 VAL B CA 1
ATOM 867 C C . VAL B 1 17 ? -7.34 4.938 -3.549 1 96.12 17 VAL B C 1
ATOM 869 O O . VAL B 1 17 ? -6.977 3.848 -3.105 1 96.12 17 VAL B O 1
ATOM 872 N N . VAL B 1 18 ? -7.367 5.285 -4.773 1 93.88 18 VAL B N 1
ATOM 873 C CA . VAL B 1 18 ? -6.883 4.402 -5.828 1 93.88 18 VAL B CA 1
ATOM 874 C C . VAL B 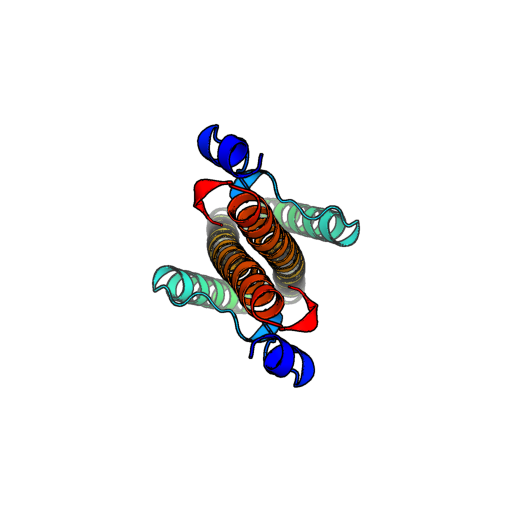1 18 ? -5.957 5.176 -6.766 1 93.88 18 VAL B C 1
ATOM 876 O O . VAL B 1 18 ? -6.289 6.281 -7.199 1 93.88 18 VAL B O 1
ATOM 879 N N . PRO B 1 19 ? -4.777 4.523 -7.004 1 95.88 19 PRO B N 1
ATOM 880 C CA . PRO B 1 19 ? -3.92 5.195 -7.984 1 95.88 19 PRO B CA 1
ATOM 881 C C . PRO B 1 19 ? -4.605 5.383 -9.336 1 95.88 19 PRO B C 1
ATOM 883 O O . PRO B 1 19 ? -5.336 4.504 -9.789 1 95.88 19 PRO B O 1
ATOM 886 N N . LYS B 1 20 ? -4.414 6.539 -10 1 94.38 20 LYS B N 1
ATOM 887 C CA . LYS B 1 20 ? -5.059 6.852 -11.266 1 94.38 20 LYS B CA 1
ATOM 888 C C . LYS B 1 20 ? -4.086 6.699 -12.43 1 94.38 20 LYS B C 1
ATOM 890 O O . LYS B 1 20 ? -4.453 6.91 -13.594 1 94.38 20 LYS B O 1
ATOM 895 N N . SER B 1 21 ? -3.012 6.176 -12.219 1 94.31 21 SER B N 1
ATOM 896 C CA . SER B 1 21 ? -1.989 6.113 -13.258 1 94.31 21 SER B CA 1
ATOM 897 C C . SER B 1 21 ? -2.264 4.969 -14.234 1 94.31 21 SER B C 1
ATOM 899 O O . SER B 1 21 ? -2.838 3.947 -13.852 1 94.31 21 SER B O 1
ATOM 901 N N . GLU B 1 22 ? -1.793 5.141 -15.469 1 95.81 22 GLU B N 1
ATOM 902 C CA . GLU B 1 22 ? -1.86 4.098 -16.484 1 95.81 22 GLU B CA 1
ATOM 903 C C . GLU B 1 22 ? -1.054 2.871 -16.078 1 95.81 22 GLU B C 1
ATOM 905 O O . GLU B 1 22 ? -1.474 1.737 -16.328 1 95.81 22 GLU B O 1
ATOM 910 N N . LYS B 1 23 ? 0.047 3.15 -15.461 1 96 23 LYS B N 1
ATOM 911 C CA . LYS B 1 23 ? 0.903 2.057 -15.016 1 96 23 LYS B CA 1
ATOM 912 C C . LYS B 1 23 ? 0.172 1.159 -14.023 1 96 23 LYS B C 1
ATOM 914 O O . LYS B 1 23 ? 0.318 -0.065 -14.055 1 96 23 LYS B O 1
ATOM 919 N N . PHE B 1 24 ? -0.624 1.753 -13.211 1 96.88 24 PHE B N 1
ATOM 920 C CA . PHE B 1 24 ? -1.397 0.997 -12.234 1 96.88 24 PHE B CA 1
ATOM 921 C C . PHE B 1 24 ? -2.445 0.133 -12.922 1 96.88 24 PHE B C 1
ATOM 923 O O . PHE B 1 24 ? -2.596 -1.047 -12.602 1 96.88 24 PHE B O 1
ATOM 930 N N . ARG B 1 25 ? -3.098 0.686 -13.859 1 96.06 25 ARG B N 1
ATOM 931 C CA . ARG B 1 25 ? -4.109 -0.036 -14.625 1 96.06 25 ARG B CA 1
ATOM 932 C C . ARG B 1 25 ? -3.488 -1.191 -15.398 1 96.06 25 ARG B C 1
ATOM 934 O O . ARG B 1 25 ? -4.035 -2.295 -15.43 1 96.06 25 ARG B O 1
ATOM 941 N N . GLU B 1 26 ? -2.354 -0.885 -15.945 1 97.38 26 GLU B N 1
ATOM 942 C CA . GLU B 1 26 ? -1.657 -1.901 -16.719 1 97.38 26 GLU B CA 1
ATOM 943 C C . GLU B 1 26 ? -1.208 -3.062 -15.844 1 97.38 26 GLU B C 1
ATOM 945 O O . GLU B 1 26 ? -1.327 -4.227 -16.234 1 97.38 26 GLU B O 1
ATOM 950 N N . ALA B 1 27 ? -0.684 -2.752 -14.727 1 96.62 27 ALA B N 1
ATOM 951 C CA . ALA B 1 27 ? -0.269 -3.793 -13.789 1 96.62 27 ALA B CA 1
ATOM 952 C C . ALA B 1 27 ? -1.458 -4.645 -13.359 1 96.62 27 ALA B C 1
ATOM 954 O O . ALA B 1 27 ? -1.359 -5.875 -13.297 1 96.62 27 ALA B O 1
ATOM 955 N N . GLY B 1 28 ? -2.57 -4.012 -13.078 1 96.25 28 GLY B N 1
ATOM 956 C CA . GLY B 1 28 ? -3.779 -4.734 -12.719 1 96.25 28 GLY B CA 1
ATOM 957 C C . GLY B 1 28 ? -4.262 -5.676 -13.805 1 96.25 28 GLY B C 1
ATOM 958 O O . GLY B 1 28 ? -4.648 -6.812 -13.523 1 96.25 28 GLY B O 1
ATOM 959 N N . GLN B 1 29 ? -4.215 -5.156 -14.969 1 97.25 29 GLN B N 1
ATOM 960 C CA . GLN B 1 29 ? -4.625 -5.98 -16.109 1 97.25 29 GLN B CA 1
ATOM 961 C C . GLN B 1 29 ? -3.684 -7.168 -16.281 1 97.25 29 GLN B C 1
ATOM 963 O O . GLN B 1 29 ? -4.133 -8.289 -16.547 1 97.25 29 GLN B O 1
ATOM 968 N N . ALA B 1 30 ? -2.412 -6.91 -16.188 1 97.62 30 ALA B N 1
ATOM 969 C CA . ALA B 1 30 ? -1.423 -7.977 -16.312 1 97.62 30 ALA B CA 1
ATOM 970 C C . ALA B 1 30 ? -1.646 -9.055 -15.242 1 97.62 30 ALA B C 1
ATOM 972 O O . ALA B 1 30 ? -1.574 -10.25 -15.539 1 97.62 30 ALA B O 1
ATOM 973 N N . ILE B 1 31 ? -1.915 -8.711 -14.023 1 97.56 31 ILE B N 1
ATOM 974 C CA . ILE B 1 31 ? -2.199 -9.633 -12.93 1 97.56 31 ILE B CA 1
ATOM 975 C C . ILE B 1 31 ? -3.412 -10.492 -13.281 1 97.56 31 ILE B C 1
ATOM 977 O O . ILE B 1 31 ? -3.367 -11.719 -13.172 1 97.56 31 ILE B O 1
ATOM 981 N N . ALA B 1 32 ? -4.457 -9.828 -13.742 1 96.81 32 ALA B N 1
ATOM 982 C CA . ALA B 1 32 ? -5.684 -10.539 -14.102 1 96.81 32 ALA B CA 1
ATOM 983 C C . ALA B 1 32 ? -5.43 -11.555 -15.211 1 96.81 32 ALA B C 1
ATOM 985 O O . ALA B 1 32 ? -5.906 -12.688 -15.141 1 96.81 32 ALA B O 1
ATOM 986 N N . ASP B 1 33 ? -4.691 -11.141 -16.234 1 97.94 33 ASP B N 1
ATOM 987 C CA . ASP B 1 33 ? -4.387 -12.016 -17.359 1 97.94 33 ASP B CA 1
ATOM 988 C C . ASP B 1 33 ? -3.588 -13.234 -16.922 1 97.94 33 ASP B C 1
ATOM 990 O O . ASP B 1 33 ? -3.875 -14.359 -17.328 1 97.94 33 ASP B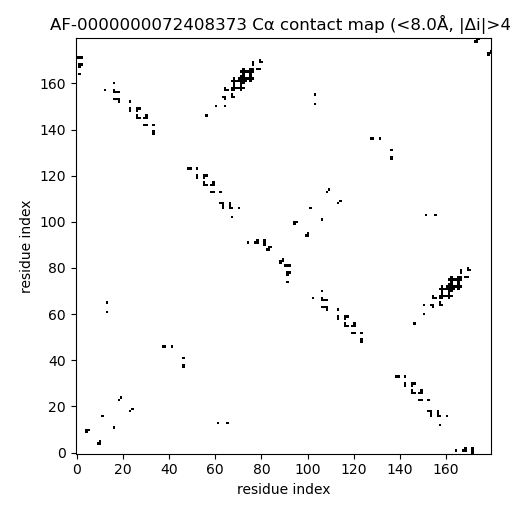 O 1
ATOM 994 N N . ILE B 1 34 ? -2.613 -13.062 -16.094 1 97.88 34 ILE B N 1
ATOM 995 C CA . ILE B 1 34 ? -1.772 -14.156 -15.617 1 97.88 34 ILE B CA 1
ATOM 996 C C . ILE B 1 34 ? -2.596 -15.094 -14.742 1 97.88 34 ILE B C 1
ATOM 998 O O . ILE B 1 34 ? -2.48 -16.312 -14.844 1 97.88 34 ILE B O 1
ATOM 1002 N N . MET B 1 35 ? -3.439 -14.586 -13.883 1 97.38 35 MET B N 1
ATOM 1003 C CA . MET B 1 35 ? -4.312 -15.406 -13.047 1 97.38 35 MET B CA 1
ATOM 1004 C C . MET B 1 35 ? -5.258 -16.25 -13.906 1 97.38 35 MET B C 1
ATOM 1006 O O . MET B 1 35 ? -5.484 -17.422 -13.617 1 97.38 35 MET B O 1
ATOM 1010 N N . ARG B 1 36 ? -5.785 -15.602 -14.93 1 97.5 36 ARG B N 1
ATOM 1011 C CA . ARG B 1 36 ? -6.664 -16.328 -15.836 1 97.5 36 ARG B CA 1
ATOM 1012 C C . ARG B 1 36 ? -5.922 -17.484 -16.516 1 97.5 36 ARG B C 1
ATOM 1014 O O . ARG B 1 36 ? -6.465 -18.578 -16.672 1 97.5 36 ARG B O 1
ATOM 1021 N N . TYR B 1 37 ? -4.75 -17.234 -16.969 1 98.12 37 TYR B N 1
ATOM 1022 C CA . TYR B 1 37 ? -3.91 -18.266 -17.562 1 98.12 37 TYR B CA 1
ATOM 1023 C C . TYR B 1 37 ? -3.744 -19.453 -16.609 1 98.12 37 TYR B C 1
ATOM 1025 O O . TYR B 1 37 ? -3.943 -20.594 -17 1 98.12 37 TYR B O 1
ATOM 1033 N N . PHE B 1 38 ? -3.453 -19.172 -15.344 1 97.88 38 PHE B N 1
ATOM 1034 C CA . PHE B 1 38 ? -3.162 -20.234 -14.391 1 97.88 38 PHE B CA 1
ATOM 1035 C C . PHE B 1 38 ? -4.441 -20.938 -13.969 1 97.88 38 PHE B C 1
ATOM 1037 O O . PHE B 1 38 ? -4.414 -22.125 -13.625 1 97.88 38 PHE B O 1
ATOM 1044 N N . GLU B 1 39 ? -5.492 -20.25 -13.961 1 97.56 39 GLU B N 1
ATOM 1045 C CA . GLU B 1 39 ? -6.777 -20.891 -13.695 1 97.56 39 GLU B CA 1
ATOM 1046 C C . GLU B 1 39 ? -7.059 -22 -14.703 1 97.56 39 GLU B C 1
ATOM 1048 O O . GLU B 1 39 ? -7.633 -23.031 -14.352 1 97.56 39 GLU B O 1
ATOM 1053 N N . GLN B 1 40 ? -6.57 -21.844 -15.93 1 97.62 40 GLN B N 1
ATOM 1054 C CA . GLN B 1 40 ? -6.844 -22.781 -17.016 1 97.62 40 GLN B CA 1
ATOM 1055 C C . GLN B 1 40 ? -5.773 -23.875 -17.078 1 97.62 40 GLN B C 1
ATOM 1057 O O . GLN B 1 40 ? -6.008 -24.953 -17.641 1 97.62 40 GLN B O 1
ATOM 1062 N N . THR B 1 41 ? -4.609 -23.672 -16.562 1 97 41 THR B N 1
ATOM 1063 C CA . THR B 1 41 ? -3.488 -24.562 -16.875 1 97 41 THR B CA 1
ATOM 1064 C C . THR B 1 41 ? -3.07 -25.344 -15.633 1 97 41 THR B C 1
ATOM 1066 O O . THR B 1 41 ? -2.5 -26.438 -15.75 1 97 41 THR B O 1
ATOM 1069 N N . LEU B 1 42 ? -3.375 -24.875 -14.438 1 97.38 42 LEU B N 1
ATOM 1070 C CA . LEU B 1 42 ? -2.994 -25.562 -13.203 1 97.38 42 LEU B CA 1
ATOM 1071 C C . LEU B 1 42 ? -4.09 -26.516 -12.758 1 97.38 42 LEU B C 1
ATOM 1073 O O . LEU B 1 42 ? -5.25 -26.359 -13.141 1 97.38 42 LEU B O 1
ATOM 1077 N N . SER B 1 43 ? -3.635 -27.484 -12.07 1 97.12 43 SER B N 1
ATOM 1078 C CA . SER B 1 43 ? -4.629 -28.328 -11.398 1 97.12 43 SER B CA 1
ATOM 1079 C C . SER B 1 43 ? -5.465 -27.516 -10.422 1 97.12 43 SER B C 1
ATOM 1081 O O . SER B 1 43 ? -5.074 -26.406 -10.023 1 97.12 43 SER B O 1
ATOM 1083 N N . LYS B 1 44 ? -6.605 -28.031 -9.977 1 97.38 44 LYS B N 1
ATOM 1084 C CA . LYS B 1 44 ? -7.461 -27.359 -9.008 1 97.38 44 LYS B CA 1
ATOM 1085 C C . LYS B 1 44 ? -6.723 -27.109 -7.691 1 97.38 44 LYS B C 1
ATOM 1087 O O . LYS B 1 44 ? -6.867 -26.047 -7.078 1 97.38 44 LYS B O 1
ATOM 1092 N N . GLU B 1 45 ? -5.949 -28.078 -7.277 1 97.31 45 GLU B N 1
ATOM 1093 C CA . GLU B 1 45 ? -5.184 -27.969 -6.039 1 97.31 45 GLU B CA 1
ATOM 1094 C C . GLU B 1 45 ? -4.133 -26.875 -6.137 1 97.31 45 GLU B C 1
ATOM 1096 O O . GLU B 1 45 ? -4.004 -26.047 -5.23 1 97.31 45 GLU B O 1
ATOM 1101 N N . ASP B 1 46 ? -3.396 -26.828 -7.246 1 97.5 46 ASP B N 1
ATOM 1102 C CA . ASP B 1 46 ? -2.342 -25.828 -7.422 1 97.5 46 ASP B CA 1
ATOM 1103 C C . ASP B 1 46 ? -2.932 -24.438 -7.598 1 97.5 46 ASP B C 1
ATOM 1105 O O . ASP B 1 46 ? -2.367 -23.453 -7.117 1 97.5 46 ASP B O 1
ATOM 1109 N N . TYR B 1 47 ? -4.035 -24.391 -8.234 1 97.75 47 TYR B N 1
ATOM 1110 C CA . TYR B 1 47 ? -4.656 -23.094 -8.391 1 97.75 47 TYR B CA 1
ATOM 1111 C C . TYR B 1 47 ? -5.164 -22.562 -7.051 1 97.75 47 TYR B C 1
ATOM 1113 O O . TYR B 1 47 ? -5.113 -21.359 -6.793 1 97.75 47 TYR B O 1
ATOM 1121 N N . ALA B 1 48 ? -5.656 -23.391 -6.234 1 97.75 48 ALA B N 1
ATOM 1122 C CA . ALA B 1 48 ? -6.074 -22.969 -4.898 1 97.75 48 ALA B CA 1
ATOM 1123 C C . ALA B 1 48 ? -4.906 -22.375 -4.121 1 97.75 48 ALA B C 1
ATOM 1125 O O . ALA B 1 48 ? -5.082 -21.406 -3.381 1 97.75 48 ALA B O 1
ATOM 1126 N N . LYS B 1 49 ? -3.713 -22.922 -4.238 1 97.75 49 LYS B N 1
ATOM 1127 C CA . LYS B 1 49 ? -2.518 -22.359 -3.617 1 97.75 49 LYS B CA 1
ATOM 1128 C C . LYS B 1 49 ? -2.205 -20.984 -4.188 1 97.75 49 LYS B C 1
ATOM 1130 O O . LYS B 1 49 ? -1.822 -20.062 -3.449 1 97.75 49 LYS B O 1
ATOM 1135 N N . LEU B 1 50 ? -2.402 -20.875 -5.48 1 97.88 50 LEU B N 1
ATOM 1136 C CA . LEU B 1 50 ? -2.172 -19.578 -6.117 1 97.88 50 LEU B CA 1
ATOM 1137 C C . LEU B 1 50 ? -3.182 -18.547 -5.629 1 97.88 50 LEU B C 1
ATOM 1139 O O . LEU B 1 50 ? -2.83 -17.375 -5.41 1 97.88 50 LEU B O 1
ATOM 1143 N N . ASP B 1 51 ? -4.379 -18.969 -5.547 1 96.62 51 ASP B N 1
ATOM 1144 C CA . ASP B 1 51 ? -5.414 -18.094 -5.008 1 96.62 51 ASP B CA 1
ATOM 1145 C C . ASP B 1 51 ? -5.066 -17.641 -3.592 1 96.62 51 ASP B C 1
ATOM 1147 O O . ASP B 1 51 ? -5.27 -16.484 -3.236 1 96.62 51 ASP B O 1
ATOM 1151 N N . LYS B 1 52 ? -4.551 -18.484 -2.811 1 97.31 52 LYS B N 1
ATOM 1152 C CA . LYS B 1 52 ? -4.094 -18.156 -1.465 1 97.31 52 LYS B CA 1
ATOM 1153 C C . LYS B 1 52 ? -2.926 -17.172 -1.508 1 97.31 52 LYS B C 1
ATOM 1155 O O . LYS B 1 52 ? -2.822 -16.281 -0.658 1 97.31 52 LYS B O 1
ATOM 1160 N N . LEU B 1 53 ? -2.031 -17.328 -2.457 1 97.5 53 LEU B N 1
ATOM 1161 C CA . LEU B 1 53 ? -0.952 -16.375 -2.676 1 97.5 53 LEU B CA 1
ATOM 1162 C C . LEU B 1 53 ? -1.507 -14.977 -2.918 1 97.5 53 LEU B C 1
ATOM 1164 O O . LEU B 1 53 ? -1.06 -14.008 -2.293 1 97.5 53 LEU B O 1
ATOM 1168 N N . ASN B 1 54 ? -2.453 -14.945 -3.789 1 95.75 54 ASN B N 1
ATOM 1169 C CA . ASN B 1 54 ? -3.107 -13.68 -4.094 1 95.75 54 ASN B CA 1
ATOM 1170 C C . ASN B 1 54 ? -3.744 -13.062 -2.85 1 95.75 54 ASN B C 1
ATOM 1172 O O . ASN B 1 54 ? -3.627 -11.859 -2.617 1 95.75 54 ASN B O 1
ATOM 1176 N N . ASP B 1 55 ? -4.406 -13.852 -2.043 1 96 55 ASP B N 1
ATOM 1177 C CA . ASP B 1 55 ? -5.023 -13.383 -0.806 1 96 55 ASP B CA 1
ATOM 1178 C C . ASP B 1 55 ? -3.979 -12.812 0.15 1 96 55 ASP B C 1
ATOM 1180 O O . ASP B 1 55 ? -4.195 -11.773 0.767 1 96 55 ASP B O 1
ATOM 1184 N N . ASN B 1 56 ? -2.881 -13.461 0.332 1 96.62 56 ASN B N 1
ATOM 1185 C CA . ASN B 1 56 ? -1.811 -12.992 1.205 1 96.62 56 ASN B CA 1
ATOM 1186 C C . ASN B 1 56 ? -1.214 -11.68 0.707 1 96.62 56 ASN B C 1
ATOM 1188 O O . ASN B 1 56 ? -0.897 -10.797 1.504 1 96.62 56 ASN B O 1
ATOM 1192 N N . PHE B 1 57 ? -1.091 -11.547 -0.619 1 95.12 57 PHE B N 1
ATOM 1193 C CA . PHE B 1 57 ? -0.628 -10.289 -1.186 1 95.12 57 PHE B CA 1
ATOM 1194 C C . PHE B 1 57 ? -1.595 -9.156 -0.852 1 95.12 57 PHE B C 1
ATOM 1196 O O . PHE B 1 57 ? -1.172 -8.062 -0.481 1 95.12 57 PHE B O 1
ATOM 1203 N N . ALA B 1 58 ? -2.871 -9.391 -1.03 1 93.38 58 ALA B N 1
ATOM 1204 C CA . ALA B 1 58 ? -3.889 -8.383 -0.733 1 93.38 58 ALA B CA 1
ATOM 1205 C C . ALA B 1 58 ? -3.828 -7.961 0.732 1 93.38 58 ALA B C 1
ATOM 1207 O O . ALA B 1 58 ? -3.934 -6.773 1.046 1 93.38 58 ALA B O 1
ATOM 1208 N N . ASP B 1 59 ? -3.643 -8.898 1.64 1 94.31 59 ASP B N 1
ATOM 1209 C CA . ASP B 1 59 ? -3.512 -8.602 3.064 1 94.31 59 ASP B CA 1
ATOM 1210 C C . ASP B 1 5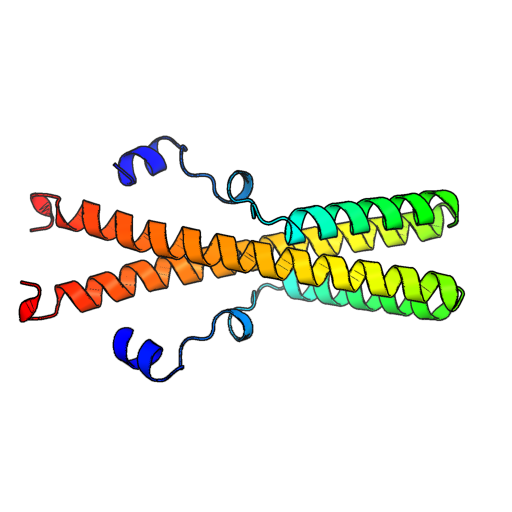9 ? -2.293 -7.727 3.336 1 94.31 59 ASP B C 1
ATOM 1212 O O . ASP B 1 59 ? -2.387 -6.73 4.055 1 94.31 59 ASP B O 1
ATOM 1216 N N . CYS B 1 60 ? -1.167 -8.078 2.775 1 93.75 60 CYS B N 1
ATOM 1217 C CA . CYS B 1 60 ? 0.055 -7.297 2.924 1 93.75 60 CYS B CA 1
ATOM 1218 C C . CYS B 1 60 ? -0.137 -5.879 2.396 1 93.75 60 CYS B C 1
ATOM 1220 O O . CYS B 1 60 ? 0.258 -4.91 3.049 1 93.75 60 CYS B O 1
ATOM 1222 N N . GLN B 1 61 ? -0.727 -5.812 1.227 1 93.44 61 GLN B N 1
ATOM 1223 C CA . GLN B 1 61 ? -0.976 -4.516 0.606 1 93.44 61 GLN B CA 1
ATOM 1224 C C . GLN B 1 61 ? -1.835 -3.631 1.506 1 93.44 61 GLN B C 1
ATOM 1226 O O . GLN B 1 61 ? -1.551 -2.441 1.669 1 93.44 61 GLN B O 1
ATOM 1231 N N . THR B 1 62 ? -2.848 -4.18 2.061 1 94.25 62 THR B N 1
ATOM 1232 C CA . THR B 1 62 ? -3.742 -3.443 2.945 1 94.25 62 THR B CA 1
ATOM 1233 C C . THR B 1 62 ? -2.984 -2.906 4.156 1 94.25 62 THR B C 1
ATOM 1235 O O . THR B 1 62 ? -3.111 -1.731 4.504 1 94.25 62 THR B O 1
ATOM 1238 N N . MET B 1 63 ? -2.166 -3.686 4.742 1 96 63 MET B N 1
ATOM 1239 C CA . MET B 1 63 ? -1.408 -3.281 5.926 1 96 63 MET B CA 1
ATOM 1240 C C . MET B 1 63 ? -0.373 -2.221 5.566 1 96 63 MET B C 1
ATOM 1242 O O . MET B 1 63 ? -0.176 -1.262 6.316 1 96 63 MET B O 1
ATOM 1246 N N . GLN B 1 64 ? 0.28 -2.393 4.449 1 95.94 64 GLN B N 1
ATOM 1247 C CA . GLN B 1 64 ? 1.26 -1.412 3.994 1 95.94 64 GLN B CA 1
ATOM 1248 C C . GLN B 1 64 ? 0.603 -0.061 3.723 1 95.94 64 GLN B C 1
ATOM 1250 O O . GLN B 1 64 ? 1.112 0.979 4.145 1 95.94 64 GLN B O 1
ATOM 1255 N N . THR B 1 65 ? -0.53 -0.055 3.037 1 96.94 65 THR B N 1
ATOM 1256 C CA . THR B 1 65 ? -1.211 1.192 2.707 1 96.94 65 THR B CA 1
ATOM 1257 C C . THR B 1 65 ? -1.692 1.896 3.973 1 96.94 65 THR B C 1
ATOM 1259 O O . THR B 1 65 ? -1.576 3.117 4.094 1 96.94 65 THR B O 1
ATOM 1262 N N . GLU B 1 66 ? -2.17 1.096 4.867 1 96.94 66 GLU B N 1
ATOM 1263 C CA . GLU B 1 66 ? -2.598 1.674 6.137 1 96.94 66 GLU B CA 1
ATOM 1264 C C . GLU B 1 66 ? -1.431 2.342 6.859 1 96.94 66 GLU B C 1
ATOM 1266 O O . GLU B 1 66 ? -1.558 3.467 7.348 1 96.94 66 GLU B O 1
ATOM 1271 N N . GLU B 1 67 ? -0.322 1.659 6.973 1 97.75 67 GLU B N 1
ATOM 1272 C CA . GLU B 1 67 ? 0.846 2.188 7.672 1 97.75 67 GLU B CA 1
ATOM 1273 C C . GLU B 1 67 ? 1.368 3.453 6.996 1 97.75 67 GLU B C 1
ATOM 1275 O O . GLU B 1 67 ? 1.748 4.41 7.672 1 97.75 67 GLU B O 1
ATOM 1280 N N . HIS B 1 68 ? 1.362 3.43 5.703 1 97.75 68 HIS B N 1
ATOM 1281 C CA . HIS B 1 68 ? 1.847 4.59 4.969 1 97.75 68 HIS B CA 1
ATOM 1282 C C . HIS B 1 68 ? 0.878 5.762 5.086 1 97.75 68 HIS B C 1
ATOM 1284 O O . HIS B 1 68 ? 1.3 6.922 5.145 1 97.75 68 HIS B O 1
ATOM 1290 N N . PHE B 1 69 ? -0.429 5.512 5.125 1 98.38 69 PHE B N 1
ATOM 1291 C CA . PHE B 1 69 ? -1.416 6.555 5.375 1 98.38 69 PHE B CA 1
ATOM 1292 C C . PHE B 1 69 ? -1.173 7.215 6.73 1 98.38 69 PHE B C 1
ATOM 1294 O O . PHE B 1 69 ? -1.118 8.445 6.824 1 98.38 69 PHE B O 1
ATOM 1301 N N . LYS B 1 70 ? -0.987 6.422 7.758 1 97.75 70 LYS B N 1
ATOM 1302 C CA . LYS B 1 70 ? -0.778 6.934 9.109 1 97.75 70 LYS B CA 1
ATOM 1303 C C . LYS B 1 70 ? 0.505 7.758 9.195 1 97.75 70 LYS B C 1
ATOM 1305 O O . LYS B 1 70 ? 0.528 8.82 9.82 1 97.75 70 LYS B O 1
ATOM 1310 N N . TYR B 1 71 ? 1.507 7.195 8.594 1 97.94 71 TYR B N 1
ATOM 1311 C CA . TYR B 1 71 ? 2.783 7.898 8.578 1 97.94 71 TYR B CA 1
ATOM 1312 C C . TYR B 1 71 ? 2.662 9.242 7.863 1 97.94 71 TYR B C 1
ATOM 1314 O O . TYR B 1 71 ? 3.113 10.266 8.375 1 97.94 71 TYR B O 1
ATOM 1322 N N . GLY B 1 72 ? 2.016 9.242 6.68 1 98 72 GLY B N 1
ATOM 1323 C CA . GLY B 1 72 ? 1.784 10.477 5.949 1 98 72 GLY B CA 1
ATOM 1324 C C . GLY B 1 72 ? 0.986 11.5 6.738 1 98 72 GLY B C 1
ATOM 1325 O O . GLY B 1 72 ? 1.381 12.664 6.836 1 98 72 GLY B O 1
ATOM 1326 N N . PHE B 1 73 ? -0.078 11.016 7.312 1 98.44 73 PHE B N 1
ATOM 1327 C CA . PHE B 1 73 ? -0.928 11.883 8.117 1 98.44 73 PHE B CA 1
ATOM 1328 C C . PHE B 1 73 ? -0.125 12.547 9.227 1 98.44 73 PHE B C 1
ATOM 1330 O O . PHE B 1 73 ? -0.189 13.766 9.406 1 98.44 73 PHE B O 1
ATOM 1337 N N . THR B 1 74 ? 0.683 11.742 9.953 1 97.88 74 THR B N 1
ATOM 1338 C CA . THR B 1 74 ? 1.493 12.227 11.062 1 97.88 74 THR B CA 1
ATOM 1339 C C . THR B 1 74 ? 2.523 13.242 10.586 1 97.88 74 THR B C 1
ATOM 1341 O O . THR B 1 74 ? 2.723 14.281 11.219 1 97.88 74 THR B O 1
ATOM 1344 N N . MET B 1 75 ? 3.096 12.984 9.445 1 97.31 75 MET B N 1
ATOM 1345 C CA . MET B 1 75 ? 4.098 13.891 8.891 1 97.31 75 MET B CA 1
ATOM 1346 C C . MET B 1 75 ? 3.469 15.227 8.492 1 97.31 75 MET B C 1
ATOM 1348 O O . MET B 1 75 ? 4.062 16.281 8.703 1 97.31 75 MET B O 1
ATOM 1352 N N . GLY B 1 76 ? 2.27 15.195 7.902 1 97.75 76 GLY B N 1
ATOM 1353 C CA . GLY B 1 76 ? 1.562 16.422 7.574 1 97.75 76 GLY B CA 1
ATOM 1354 C C . GLY B 1 76 ? 1.283 17.297 8.781 1 97.75 76 GLY B C 1
ATOM 1355 O O . GLY B 1 76 ? 1.55 18.5 8.766 1 97.75 76 GLY B O 1
ATOM 1356 N N . VAL B 1 77 ? 0.855 16.656 9.852 1 97.44 77 VAL B N 1
ATOM 1357 C CA . VAL B 1 77 ? 0.555 17.359 11.102 1 97.44 77 VAL B CA 1
ATOM 1358 C C . VAL B 1 77 ? 1.836 17.953 11.68 1 97.44 77 VAL B C 1
ATOM 1360 O O . VAL B 1 77 ? 1.868 19.125 12.062 1 97.44 77 VAL B O 1
ATOM 1363 N N . LEU B 1 78 ? 2.896 17.188 11.719 1 97 78 LEU B N 1
ATOM 1364 C CA . LEU B 1 78 ? 4.16 17.609 12.305 1 97 78 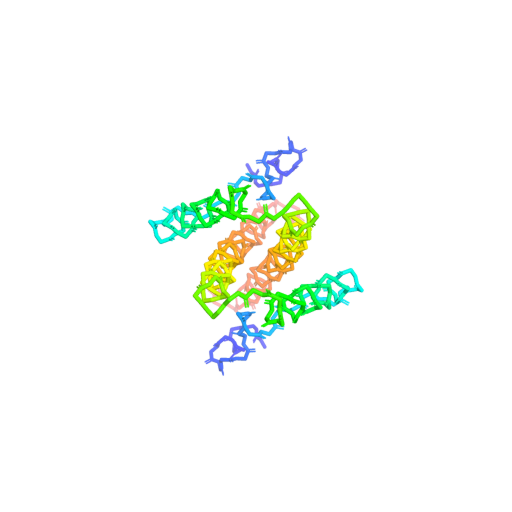LEU B CA 1
ATOM 1365 C C . LEU B 1 78 ? 4.762 18.766 11.516 1 97 78 LEU B C 1
ATOM 1367 O O . LEU B 1 78 ? 5.32 19.703 12.102 1 97 78 LEU B O 1
ATOM 1371 N N . LEU B 1 79 ? 4.672 18.734 10.227 1 96.62 79 LEU B N 1
ATOM 1372 C CA . LEU B 1 79 ? 5.172 19.828 9.383 1 96.62 79 LEU B CA 1
ATOM 1373 C C . LEU B 1 79 ? 4.445 21.125 9.688 1 96.62 79 LEU B C 1
ATOM 1375 O O . LEU B 1 79 ? 5.086 22.156 9.898 1 96.62 79 LEU B O 1
ATOM 1379 N N . MET B 1 80 ? 3.168 21.062 9.805 1 96.06 80 MET B N 1
ATOM 1380 C CA . MET B 1 80 ? 2.381 22.266 10.062 1 96.06 80 MET B CA 1
ATOM 1381 C C . MET B 1 80 ? 2.654 22.797 11.469 1 96.06 80 MET B C 1
ATOM 1383 O O . MET B 1 80 ? 2.725 24.016 11.672 1 96.06 80 MET B O 1
ATOM 1387 N N . LYS B 1 81 ? 2.781 21.875 12.375 1 95.56 81 LYS B N 1
ATOM 1388 C CA . LYS B 1 81 ? 3.133 22.281 13.734 1 95.56 81 LYS B CA 1
ATOM 1389 C C . LYS B 1 81 ? 4.445 23.062 13.75 1 95.56 81 LYS B C 1
ATOM 1391 O O . LYS B 1 81 ? 4.531 24.125 14.367 1 95.56 81 LYS B O 1
ATOM 1396 N N . GLU B 1 82 ? 5.387 22.516 13.086 1 95.5 82 GLU B N 1
ATOM 1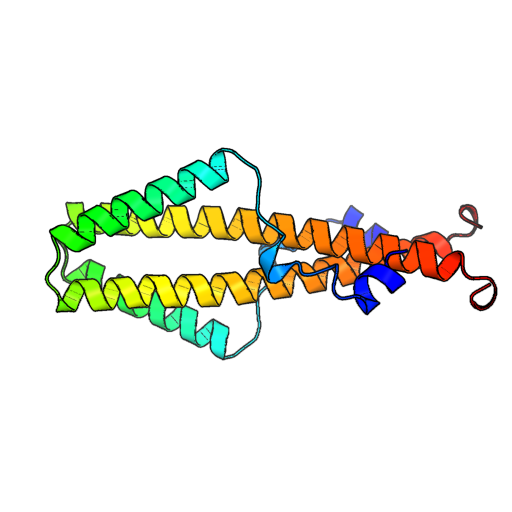397 C CA . GLU B 1 82 ? 6.684 23.188 13.031 1 95.5 82 GLU B CA 1
ATOM 1398 C C . GLU B 1 82 ? 6.582 24.531 12.336 1 95.5 82 GLU B C 1
ATOM 1400 O O . GLU B 1 82 ? 7.152 25.516 12.812 1 95.5 82 GLU B O 1
ATOM 1405 N N . ILE B 1 83 ? 5.84 24.609 11.219 1 93.62 83 ILE B N 1
ATOM 1406 C CA . ILE B 1 83 ? 5.691 25.844 10.445 1 93.62 83 ILE B CA 1
ATOM 1407 C C . ILE B 1 83 ? 5.012 26.906 11.305 1 93.62 83 ILE B C 1
ATOM 1409 O O . ILE B 1 83 ? 5.445 28.062 11.328 1 93.62 83 ILE B O 1
ATOM 1413 N N . TYR B 1 84 ? 4.051 26.5 12.023 1 91.69 84 TYR B N 1
ATOM 1414 C CA . TYR B 1 84 ? 3.305 27.453 12.836 1 91.69 84 TYR B CA 1
ATOM 1415 C C . TYR B 1 84 ? 4.141 27.938 14.016 1 91.69 84 TYR B C 1
ATOM 1417 O O . TYR B 1 84 ? 3.85 28.984 14.602 1 91.69 84 TYR B O 1
ATOM 1425 N N . GLU B 1 85 ? 5.09 27.25 14.336 1 91.31 85 GLU B N 1
ATOM 1426 C CA . GLU B 1 85 ? 5.957 27.641 15.438 1 91.31 85 GLU B CA 1
ATOM 1427 C C . GLU B 1 85 ? 7.078 28.562 14.961 1 91.31 85 GLU B C 1
ATOM 1429 O O . GLU B 1 85 ? 7.797 29.156 15.773 1 91.31 85 GLU B O 1
ATOM 1434 N N . LEU B 1 86 ? 7.168 28.688 13.641 1 90 86 LEU B N 1
ATOM 1435 C CA . LEU B 1 86 ? 8.195 29.562 13.102 1 90 86 LEU B CA 1
ATOM 1436 C C . LEU B 1 86 ? 7.801 31.031 13.281 1 90 86 LEU B C 1
ATOM 1438 O O . LEU B 1 86 ? 6.645 31.391 13.07 1 90 86 LEU B O 1
ATOM 1442 N N . PRO B 1 87 ? 8.781 31.906 13.75 1 88.81 87 PRO B N 1
ATOM 1443 C CA . PRO B 1 87 ? 8.492 33.312 14.031 1 88.81 87 PRO B CA 1
ATOM 1444 C C . PRO B 1 87 ? 7.941 34.062 12.82 1 88.81 87 PRO B C 1
ATOM 1446 O O . PRO B 1 87 ? 7.074 34.938 12.961 1 88.81 87 PRO B O 1
ATOM 1449 N N . ASP B 1 88 ? 8.414 33.688 11.562 1 84.94 88 ASP B N 1
ATOM 1450 C CA . ASP B 1 88 ? 8.023 34.406 10.352 1 84.94 88 ASP B CA 1
ATOM 1451 C C . ASP B 1 88 ? 6.629 33.969 9.891 1 84.94 88 ASP B C 1
ATOM 1453 O O . ASP B 1 88 ? 6.043 34.594 8.992 1 84.94 88 ASP B O 1
ATOM 1457 N N . PHE B 1 89 ? 6.191 32.875 10.32 1 74.81 89 PHE B N 1
ATOM 1458 C CA . PHE B 1 89 ? 4.879 32.344 9.945 1 74.81 89 PHE B CA 1
ATOM 1459 C C . PHE B 1 89 ? 3.805 32.875 10.891 1 74.81 89 PHE B C 1
ATOM 1461 O O . PHE B 1 89 ? 2.631 32.969 10.523 1 74.81 89 PHE B O 1
ATOM 1468 N N . LYS B 1 90 ? 4.117 33.531 11.914 1 61.16 90 LYS B N 1
ATOM 1469 C CA . LYS B 1 90 ? 3.188 34.25 12.781 1 61.16 90 LYS B CA 1
ATOM 1470 C C . LYS B 1 90 ? 2.818 35.594 12.195 1 61.16 90 LYS B C 1
ATOM 1472 O O . LYS B 1 90 ? 3.633 36.25 11.516 1 61.16 90 LYS B O 1
#

Nearest PDB structures (foldseek):
  6h4h-assembly1_A  TM=5.099E-01  e=8.196E+00  Homo sapiens
  6h4h-assembly1_A  TM=5.122E-01  e=8.196E+00  Homo sapiens

pLDDT: mean 95.14, std 4.87, range [60.97, 98.44]

Sequence (180 aa):
MILEAIFNGEIYPAETVVPKSEKFREAGQAIADIMRYFEQTLSKEDYAKLDKLNDNFADCQTMQTEEHFKYGFTMGVLLMKEIYELPDFKMILEAIFNGEIYPAETVVPKSEKFREAGQAIADIMRYFEQTLSKEDYAKLDKLNDNFADCQTMQTEEHF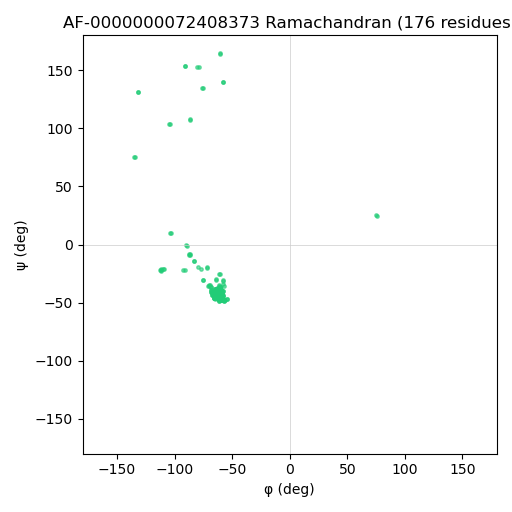KYGFTMGVLLMKEIYELPDFK

InterPro domains:
  IPR049215 Protein of unknown function DUF6809 [PF20648] (2-83)

Solvent-accessible surface area (backbone atoms only — not comparable to full-atom values): 9734 Å² total; per-residue (Å²): 105,65,66,57,34,53,73,69,62,71,67,51,58,93,80,65,66,64,66,83,46,67,68,47,53,49,30,52,50,51,42,51,52,54,51,52,52,40,65,72,70,42,54,73,71,58,34,52,54,48,52,49,41,53,52,32,50,53,52,43,42,51,48,41,26,51,47,30,19,52,51,19,20,51,49,21,36,50,46,49,53,53,46,62,68,32,76,85,67,97,105,65,65,56,35,53,72,70,61,70,68,51,58,93,80,65,67,66,66,84,48,67,67,48,53,50,30,52,50,52,41,51,53,53,51,54,52,40,64,74,71,43,54,73,69,58,34,51,54,49,52,49,40,53,50,32,49,53,53,43,42,52,46,41,26,50,48,30,19,53,50,20,19,52,50,21,36,50,47,48,53,53,49,63,67,33,78,84,66,97